Protein AF-A0A9D9DYY0-F1 (afdb_monomer_lite)

pLDDT: mean 96.22, std 2.73, range [87.12, 98.75]

Structure (mmCIF, N/CA/C/O backbone):
data_AF-A0A9D9DYY0-F1
#
_entry.id   AF-A0A9D9DYY0-F1
#
loop_
_atom_site.group_PDB
_atom_site.id
_atom_site.type_symbol
_atom_site.label_atom_id
_atom_site.label_alt_id
_atom_site.label_comp_id
_atom_site.label_asym_id
_atom_site.label_entity_id
_atom_site.label_seq_id
_atom_site.pdbx_PDB_ins_code
_atom_site.Cartn_x
_atom_site.Cartn_y
_atom_site.Cartn_z
_atom_site.occupancy
_atom_site.B_iso_or_equiv
_atom_site.auth_seq_id
_atom_site.auth_comp_id
_atom_site.auth_asym_id
_atom_site.auth_atom_id
_atom_site.pdbx_PDB_model_num
ATOM 1 N N . MET A 1 1 ? -5.451 5.989 0.039 1.00 91.50 1 MET A N 1
ATOM 2 C CA . MET A 1 1 ? -4.334 6.585 -0.725 1.00 91.50 1 MET A CA 1
ATOM 3 C C . MET A 1 1 ? -4.186 5.808 -2.014 1.00 91.50 1 MET A C 1
ATOM 5 O O . MET A 1 1 ? -4.334 4.595 -1.974 1.00 91.50 1 MET A O 1
ATOM 9 N N . ASP A 1 2 ? -3.918 6.495 -3.117 1.00 95.50 2 ASP A N 1
ATOM 10 C CA . ASP A 1 2 ? -3.726 5.877 -4.430 1.00 95.50 2 ASP A CA 1
ATOM 11 C C . ASP A 1 2 ? -2.224 5.780 -4.754 1.00 95.50 2 ASP A C 1
ATOM 13 O O . ASP A 1 2 ? -1.493 6.765 -4.588 1.00 95.50 2 ASP A O 1
ATOM 17 N N . SER A 1 3 ? -1.770 4.595 -5.174 1.00 96.81 3 SER A N 1
ATOM 18 C CA . SER A 1 3 ? -0.393 4.352 -5.627 1.00 96.81 3 SER A CA 1
ATOM 19 C C . SER A 1 3 ? -0.101 4.963 -7.002 1.00 96.81 3 SER A C 1
ATOM 21 O O . SER A 1 3 ? 1.067 5.159 -7.331 1.00 96.81 3 SER A O 1
ATOM 23 N N . LEU A 1 4 ? -1.141 5.307 -7.778 1.00 97.62 4 LEU A N 1
ATOM 24 C CA . LEU A 1 4 ? -1.046 5.794 -9.162 1.00 97.62 4 LEU A CA 1
ATOM 25 C C . LEU A 1 4 ? -0.315 4.830 -10.114 1.00 97.62 4 LEU A C 1
ATOM 27 O O . LEU A 1 4 ? 0.168 5.245 -11.169 1.00 97.62 4 LEU A O 1
ATOM 31 N N . ASP A 1 5 ? -0.250 3.552 -9.759 1.00 97.88 5 ASP A N 1
ATOM 32 C CA . ASP A 1 5 ? 0.394 2.477 -10.517 1.00 97.88 5 ASP A CA 1
ATOM 33 C C . ASP A 1 5 ? -0.125 2.341 -11.964 1.00 97.88 5 ASP A C 1
ATOM 35 O O . ASP A 1 5 ? 0.660 2.130 -12.894 1.00 97.88 5 ASP A O 1
ATOM 39 N N . TRP A 1 6 ? -1.417 2.592 -12.185 1.00 97.50 6 TRP A N 1
ATOM 40 C CA . TRP A 1 6 ? -2.067 2.609 -13.502 1.00 97.50 6 TRP A CA 1
ATOM 41 C C . TRP A 1 6 ? -1.503 3.660 -14.471 1.00 97.50 6 TRP A C 1
ATOM 43 O O . TRP A 1 6 ? -1.719 3.564 -15.679 1.00 97.50 6 TRP A O 1
ATOM 53 N N . LYS A 1 7 ? -0.781 4.674 -13.974 1.00 97.56 7 LYS A N 1
ATOM 54 C CA . LYS A 1 7 ? -0.155 5.703 -14.822 1.00 97.56 7 LYS A CA 1
ATOM 55 C C . LYS A 1 7 ? 1.178 5.274 -15.424 1.00 97.56 7 LYS A C 1
ATOM 57 O O . LYS A 1 7 ? 1.708 5.993 -16.268 1.00 97.56 7 LYS A O 1
ATOM 62 N N . GLU A 1 8 ? 1.733 4.142 -14.993 1.00 97.00 8 GLU A N 1
ATOM 63 C CA . GLU A 1 8 ? 2.960 3.579 -15.558 1.00 97.00 8 GLU A CA 1
ATOM 64 C C . GLU A 1 8 ? 4.169 4.546 -15.562 1.00 97.00 8 GLU A C 1
ATOM 66 O O . GLU A 1 8 ? 5.001 4.532 -16.471 1.00 97.00 8 GLU A O 1
ATOM 71 N N . PHE A 1 9 ? 4.322 5.375 -14.527 1.00 97.94 9 PHE A N 1
ATOM 72 C CA . PHE A 1 9 ? 5.454 6.311 -14.428 1.00 97.94 9 PHE A CA 1
ATOM 73 C C . PHE A 1 9 ? 6.799 5.653 -14.076 1.00 97.94 9 PHE A C 1
ATOM 75 O O . PHE A 1 9 ? 7.836 6.312 -14.118 1.00 97.94 9 PHE A O 1
ATOM 82 N N . GLY A 1 10 ? 6.797 4.355 -13.766 1.00 98.19 10 GLY A N 1
ATOM 83 C CA . GLY A 1 10 ? 7.987 3.570 -13.447 1.00 98.19 10 GLY A CA 1
ATOM 84 C C . GLY A 1 10 ? 8.085 3.183 -11.972 1.00 98.19 10 GLY A C 1
ATOM 85 O O . GLY A 1 10 ? 7.403 3.738 -11.113 1.00 98.19 10 GLY A O 1
ATOM 86 N N . VAL A 1 11 ? 8.970 2.223 -11.691 1.00 98.50 11 VAL A N 1
ATOM 87 C CA . VAL A 1 11 ? 9.141 1.605 -10.362 1.00 98.50 11 VAL A CA 1
ATOM 88 C C . VAL A 1 11 ? 9.490 2.639 -9.289 1.00 98.50 11 VAL A C 1
ATOM 90 O O . VAL A 1 11 ? 8.858 2.668 -8.240 1.00 98.50 11 VAL A O 1
ATOM 93 N N . GLU A 1 12 ? 10.465 3.516 -9.545 1.00 98.50 12 GLU A N 1
ATOM 94 C CA . GLU A 1 12 ? 10.904 4.518 -8.560 1.00 98.50 12 GLU A CA 1
ATOM 95 C C . GLU A 1 12 ? 9.798 5.517 -8.213 1.00 98.50 12 GLU A C 1
ATOM 97 O O . GLU A 1 12 ? 9.653 5.908 -7.053 1.00 98.50 12 GLU A O 1
ATOM 102 N N . HIS A 1 13 ? 8.988 5.898 -9.206 1.00 98.38 13 HIS A N 1
ATOM 103 C CA . HIS A 1 13 ? 7.858 6.788 -8.986 1.00 98.38 13 HIS A CA 1
ATOM 104 C C . HIS A 1 13 ? 6.814 6.135 -8.080 1.00 98.38 13 HIS A C 1
ATOM 106 O O . HIS A 1 13 ? 6.399 6.759 -7.111 1.00 98.38 13 HIS A O 1
ATOM 112 N N . GLU A 1 14 ? 6.425 4.888 -8.359 1.00 98.50 14 GLU A N 1
ATOM 113 C CA . GLU A 1 14 ? 5.446 4.141 -7.558 1.00 98.50 14 GLU A CA 1
ATOM 114 C C . GLU A 1 14 ? 5.933 3.940 -6.112 1.00 98.50 14 GLU A C 1
ATOM 116 O O . GLU A 1 14 ? 5.207 4.230 -5.159 1.00 98.50 14 GLU A O 1
ATOM 121 N N . VAL A 1 15 ? 7.203 3.548 -5.935 1.00 98.62 15 VAL A N 1
ATOM 122 C CA . VAL A 1 15 ? 7.832 3.414 -4.610 1.00 98.62 15 VAL A CA 1
ATOM 123 C C . VAL A 1 15 ? 7.782 4.739 -3.846 1.00 98.62 15 VAL A C 1
ATOM 125 O O . VAL A 1 15 ? 7.346 4.771 -2.694 1.00 98.62 15 VAL A O 1
ATOM 128 N N . ASN A 1 16 ? 8.193 5.844 -4.474 1.00 98.50 16 ASN A N 1
ATOM 129 C CA . ASN A 1 16 ? 8.193 7.160 -3.838 1.00 98.50 16 ASN A CA 1
ATOM 130 C C . ASN A 1 16 ? 6.771 7.659 -3.534 1.00 98.50 16 ASN A C 1
ATOM 132 O O . ASN A 1 16 ? 6.520 8.172 -2.442 1.00 98.50 16 ASN A O 1
ATOM 136 N N . GLN A 1 17 ? 5.843 7.472 -4.475 1.00 98.06 17 GLN 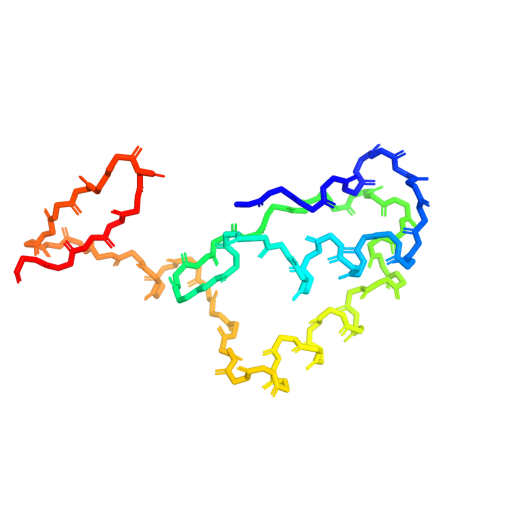A N 1
ATOM 137 C CA . GLN A 1 17 ? 4.437 7.845 -4.342 1.00 98.06 17 GLN A CA 1
ATOM 138 C C . GLN A 1 17 ? 3.794 7.157 -3.142 1.00 98.06 17 GLN A C 1
ATOM 140 O O . GLN A 1 17 ? 2.990 7.784 -2.462 1.00 98.06 17 GLN A O 1
ATOM 145 N N . VAL A 1 18 ? 4.165 5.909 -2.849 1.00 98.25 18 VAL A N 1
ATOM 146 C CA . VAL A 1 18 ? 3.644 5.169 -1.696 1.00 98.25 18 VAL A CA 1
ATOM 147 C C . VAL A 1 18 ? 4.383 5.531 -0.408 1.00 98.25 18 VAL A C 1
ATOM 149 O O . VAL A 1 18 ? 3.749 5.913 0.575 1.00 98.25 18 VAL A O 1
ATOM 152 N N . LEU A 1 19 ? 5.716 5.432 -0.393 1.00 98.50 19 LEU A N 1
ATOM 153 C CA . LEU A 1 19 ? 6.513 5.547 0.836 1.00 98.50 19 LEU A CA 1
ATOM 154 C C . LEU A 1 19 ? 6.611 6.975 1.384 1.00 98.50 19 LEU A C 1
ATOM 156 O O . LEU A 1 19 ? 6.865 7.148 2.582 1.00 98.50 19 LEU A O 1
ATOM 160 N N . ASN A 1 20 ? 6.429 7.984 0.531 1.00 98.00 20 ASN A N 1
ATOM 161 C CA . ASN A 1 20 ? 6.574 9.397 0.885 1.00 98.00 20 ASN A CA 1
ATOM 162 C C . ASN A 1 20 ? 5.285 10.201 0.660 1.00 98.00 20 ASN A C 1
ATOM 164 O O . ASN A 1 20 ? 5.311 11.433 0.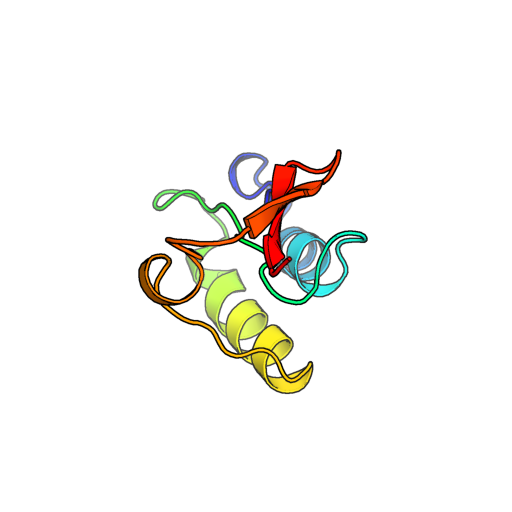645 1.00 98.00 20 ASN A O 1
ATOM 168 N N . HIS A 1 21 ? 4.139 9.530 0.509 1.00 97.19 21 HIS A N 1
ATOM 169 C CA . HIS A 1 21 ? 2.866 10.222 0.374 1.00 97.19 21 HIS A CA 1
ATOM 170 C C . HIS A 1 21 ? 2.532 11.039 1.624 1.00 97.19 21 HIS A C 1
ATOM 172 O O . HIS A 1 21 ? 2.556 10.529 2.743 1.00 97.19 21 HIS A O 1
ATOM 178 N N . LYS A 1 22 ? 2.068 12.276 1.433 1.00 94.56 22 LYS A N 1
ATOM 179 C CA . LYS A 1 22 ? 1.690 13.185 2.532 1.00 94.56 22 LYS A CA 1
ATOM 180 C C . LYS A 1 22 ? 0.603 12.653 3.481 1.00 94.56 22 LYS A C 1
ATOM 182 O O . LYS A 1 22 ? 0.500 13.123 4.605 1.00 94.56 22 LYS A O 1
ATOM 187 N N . HIS A 1 23 ? -0.219 11.704 3.028 1.00 92.00 23 HIS A N 1
ATOM 188 C CA . HIS A 1 23 ? -1.299 11.103 3.830 1.00 92.00 23 HIS A CA 1
ATOM 189 C C . HIS A 1 23 ? -0.972 9.696 4.356 1.00 92.00 23 HIS A C 1
ATOM 191 O O . HIS A 1 23 ? -1.854 9.077 4.963 1.00 92.00 23 HIS A O 1
ATOM 197 N N . LEU A 1 24 ? 0.242 9.181 4.117 1.00 95.62 24 LEU A N 1
ATOM 198 C CA . LEU A 1 24 ? 0.678 7.910 4.692 1.00 95.62 24 LEU A CA 1
ATOM 199 C C . LEU A 1 24 ? 0.733 8.040 6.221 1.00 95.62 24 LEU A C 1
ATOM 201 O O . LEU A 1 24 ? 1.394 8.923 6.762 1.00 95.62 24 LEU A O 1
ATOM 205 N N . GLY A 1 25 ? 0.018 7.162 6.916 1.00 94.50 25 GLY A N 1
ATOM 206 C CA . GLY A 1 25 ? -0.015 7.114 8.371 1.00 94.50 25 GLY A CA 1
ATOM 207 C C . GLY A 1 25 ? -0.819 5.922 8.880 1.00 94.50 25 GLY A C 1
ATOM 208 O O . GLY A 1 25 ? -1.315 5.109 8.101 1.00 94.50 25 GLY A O 1
ATOM 209 N N . ASN A 1 26 ? -0.975 5.819 10.199 1.00 92.75 26 ASN A N 1
ATOM 210 C CA . ASN A 1 26 ? -1.701 4.703 10.806 1.00 92.75 26 ASN A CA 1
ATOM 211 C C . ASN A 1 26 ? -3.141 4.627 10.274 1.00 92.75 26 ASN A C 1
ATOM 213 O O . ASN A 1 26 ? -3.847 5.639 10.195 1.00 92.75 26 ASN A O 1
ATOM 217 N N . GLY A 1 27 ? -3.553 3.417 9.891 1.00 92.00 27 GLY A N 1
ATOM 218 C CA . GLY A 1 27 ? -4.850 3.155 9.264 1.00 92.00 27 GLY A CA 1
ATOM 219 C C . GLY A 1 27 ? -4.933 3.510 7.774 1.00 92.00 27 GLY A C 1
ATOM 220 O O . GLY A 1 27 ? -6.023 3.464 7.208 1.00 92.00 27 GLY A O 1
ATOM 221 N N . SER A 1 28 ? -3.830 3.883 7.112 1.00 94.38 28 SER A N 1
ATOM 222 C CA . SER A 1 28 ? -3.833 4.091 5.661 1.00 94.38 28 SER A CA 1
ATOM 223 C C . SER A 1 28 ? -4.163 2.802 4.904 1.00 94.38 28 SER A C 1
ATOM 225 O O . SER A 1 28 ? -3.505 1.783 5.076 1.00 94.38 28 SER A O 1
ATOM 227 N N . ILE A 1 29 ? -5.129 2.896 3.990 1.00 95.38 29 ILE A N 1
ATOM 228 C CA . ILE A 1 29 ? -5.409 1.881 2.969 1.00 95.38 29 ILE A CA 1
ATOM 229 C C . ILE A 1 29 ? -4.787 2.360 1.656 1.00 95.38 29 ILE A C 1
ATOM 231 O O . ILE A 1 29 ? -5.017 3.503 1.235 1.00 95.38 29 ILE A O 1
ATOM 235 N N . 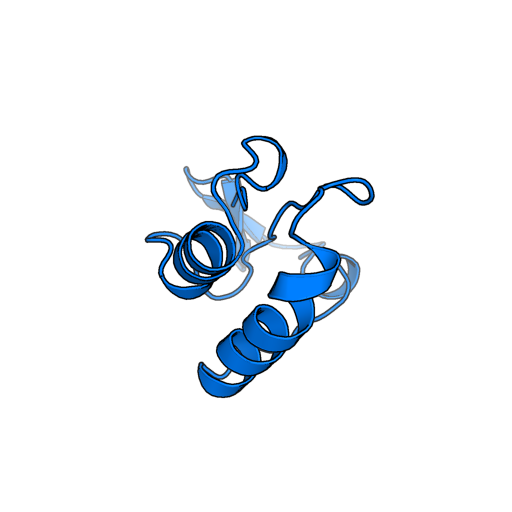ILE A 1 30 ? -3.981 1.502 1.033 1.00 96.75 30 ILE A N 1
ATOM 236 C CA . ILE A 1 30 ? -3.244 1.797 -0.199 1.00 96.75 30 ILE A CA 1
ATOM 237 C C . ILE A 1 30 ? -3.876 1.003 -1.338 1.00 96.75 30 ILE A C 1
ATOM 239 O O . ILE A 1 30 ? -3.992 -0.216 -1.246 1.00 96.75 30 ILE A O 1
ATOM 243 N N . LEU A 1 31 ? -4.313 1.704 -2.382 1.00 97.19 31 LEU A N 1
ATOM 244 C CA . LEU A 1 31 ? -4.905 1.102 -3.571 1.00 97.19 31 LEU A CA 1
ATOM 245 C C . LEU A 1 31 ? -3.811 0.732 -4.579 1.00 97.19 31 LEU A C 1
ATOM 247 O O . LEU A 1 31 ? -2.977 1.574 -4.911 1.00 97.19 31 LEU A O 1
ATOM 251 N N . PHE A 1 32 ? -3.872 -0.500 -5.079 1.00 98.12 32 PHE A N 1
ATOM 252 C CA . PHE A 1 32 ? -3.095 -1.008 -6.209 1.00 98.12 32 PHE A CA 1
ATOM 253 C C . PHE A 1 32 ? -4.019 -1.777 -7.158 1.00 98.12 32 PHE A C 1
ATOM 255 O O . PHE A 1 32 ? -5.037 -2.330 -6.728 1.00 98.12 32 PHE A O 1
ATOM 262 N N . HIS A 1 33 ? -3.626 -1.853 -8.421 1.00 97.75 33 HIS A N 1
ATOM 263 C CA . HIS A 1 33 ? -4.222 -2.676 -9.460 1.00 97.75 33 HIS A CA 1
ATOM 264 C C . HIS A 1 33 ? -3.379 -3.945 -9.637 1.00 97.75 33 HIS A C 1
ATOM 266 O O . HIS A 1 33 ? -2.149 -3.919 -9.655 1.00 97.75 33 HIS A O 1
ATOM 272 N N . ASN A 1 34 ? -4.040 -5.097 -9.749 1.00 95.50 34 ASN A N 1
ATOM 273 C CA . ASN A 1 34 ? -3.367 -6.397 -9.847 1.00 95.50 34 ASN A CA 1
ATOM 274 C C . ASN A 1 34 ? -2.722 -6.661 -11.221 1.00 95.50 34 ASN A C 1
ATOM 276 O O . ASN A 1 34 ? -1.984 -7.635 -11.364 1.00 95.50 34 ASN A O 1
ATOM 280 N N . ASP A 1 35 ? -2.999 -5.818 -12.211 1.00 95.56 35 ASP A N 1
ATOM 281 C CA . ASP A 1 35 ? -2.466 -5.855 -13.571 1.00 95.56 35 ASP A CA 1
ATOM 282 C C . ASP A 1 35 ? -1.518 -4.679 -13.880 1.00 95.56 35 ASP A C 1
ATOM 284 O O . ASP A 1 35 ? -1.061 -4.532 -15.015 1.00 95.56 35 ASP A O 1
ATOM 288 N N . ALA A 1 36 ? -1.160 -3.869 -12.876 1.00 97.31 36 ALA A N 1
ATOM 289 C CA . ALA A 1 36 ? -0.236 -2.759 -13.055 1.00 97.31 36 ALA A CA 1
ATOM 290 C C . ALA A 1 36 ? 1.178 -3.238 -13.428 1.00 97.31 36 ALA A C 1
ATOM 292 O O . ALA A 1 36 ? 1.796 -4.081 -12.775 1.00 97.31 36 ALA A O 1
ATOM 293 N N . LYS A 1 37 ? 1.728 -2.642 -14.489 1.00 98.00 37 LYS A N 1
ATOM 294 C CA . LYS A 1 37 ? 2.988 -3.046 -15.132 1.00 98.00 37 LYS A CA 1
ATOM 295 C C . LYS A 1 37 ? 4.213 -3.051 -14.214 1.00 98.00 37 LYS A C 1
ATOM 297 O O . LYS A 1 37 ? 5.099 -3.892 -14.385 1.00 98.00 37 LYS A O 1
ATOM 302 N N . TYR A 1 38 ? 4.311 -2.089 -13.295 1.00 98.31 38 TYR A N 1
ATOM 303 C CA . TYR A 1 38 ? 5.495 -1.906 -12.445 1.00 98.31 38 TYR A CA 1
ATOM 304 C C . TYR A 1 38 ? 5.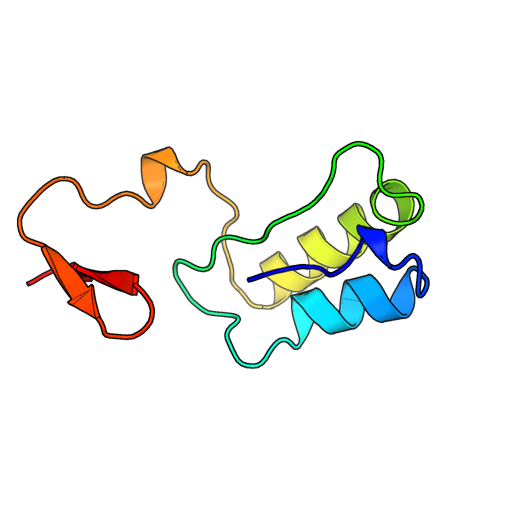320 -2.428 -11.019 1.00 98.31 38 TYR A C 1
ATOM 306 O O . TYR A 1 38 ? 6.330 -2.774 -10.400 1.00 98.31 38 TYR A O 1
ATOM 314 N N . THR A 1 39 ? 4.085 -2.604 -10.543 1.00 98.12 39 THR A N 1
ATOM 315 C CA . THR A 1 39 ? 3.793 -3.075 -9.185 1.00 98.12 39 THR A CA 1
ATOM 316 C C . THR A 1 39 ? 4.499 -4.383 -8.831 1.00 98.12 39 THR A C 1
ATOM 318 O O . THR A 1 39 ? 5.141 -4.416 -7.782 1.00 98.12 39 THR A O 1
ATOM 321 N N . PRO A 1 40 ? 4.551 -5.430 -9.687 1.00 98.06 40 PRO A N 1
ATOM 322 C CA . PRO A 1 40 ? 5.302 -6.648 -9.368 1.00 98.06 40 PRO A CA 1
ATOM 323 C C . PRO A 1 40 ? 6.788 -6.412 -9.058 1.00 98.06 40 PRO A C 1
ATOM 325 O O . PRO A 1 40 ? 7.379 -7.160 -8.284 1.00 98.06 40 PRO A O 1
ATOM 328 N N . LYS A 1 41 ? 7.398 -5.374 -9.646 1.00 98.31 41 LYS A N 1
ATOM 329 C CA . LYS A 1 41 ? 8.801 -4.999 -9.404 1.00 98.31 41 LYS A CA 1
ATOM 330 C C . LYS A 1 41 ? 8.960 -4.051 -8.210 1.00 98.31 41 LYS A C 1
ATOM 332 O O . LYS A 1 41 ? 9.995 -4.095 -7.556 1.00 98.31 41 LYS A O 1
ATOM 337 N N . ALA A 1 42 ? 7.969 -3.202 -7.935 1.00 98.19 42 ALA A N 1
ATOM 338 C CA . ALA A 1 42 ? 7.997 -2.221 -6.848 1.00 98.19 42 ALA A CA 1
ATOM 339 C C . ALA A 1 42 ? 7.598 -2.807 -5.481 1.00 98.19 42 ALA A C 1
ATOM 341 O O . ALA A 1 42 ? 8.054 -2.327 -4.440 1.00 98.19 42 ALA A O 1
ATOM 342 N N . LEU A 1 43 ? 6.752 -3.843 -5.474 1.00 97.62 43 LEU A N 1
ATOM 343 C CA . LEU A 1 43 ? 6.031 -4.296 -4.284 1.00 97.62 43 LEU A CA 1
ATOM 344 C C . LEU A 1 43 ? 6.948 -4.740 -3.135 1.00 97.62 43 LEU A C 1
ATOM 346 O O . LEU A 1 43 ? 6.690 -4.380 -1.990 1.00 97.62 43 LEU A O 1
ATOM 350 N N . ASP A 1 44 ? 8.035 -5.467 -3.415 1.00 98.44 44 ASP A N 1
ATOM 351 C CA . ASP A 1 44 ? 8.981 -5.903 -2.373 1.00 98.44 44 ASP A CA 1
ATOM 352 C C . ASP A 1 44 ? 9.654 -4.706 -1.677 1.00 98.44 44 ASP A C 1
ATOM 354 O O . ASP A 1 44 ? 9.718 -4.649 -0.447 1.00 98.44 44 ASP A O 1
ATOM 358 N N . THR A 1 45 ? 10.080 -3.700 -2.447 1.00 98.69 45 THR A N 1
ATOM 359 C CA . THR A 1 45 ? 10.655 -2.458 -1.911 1.00 98.69 45 THR A CA 1
ATOM 360 C C . THR A 1 45 ? 9.633 -1.668 -1.099 1.00 98.69 45 THR A C 1
ATOM 362 O O . THR A 1 45 ? 9.961 -1.177 -0.020 1.00 98.69 45 THR A O 1
ATOM 365 N N . ILE A 1 46 ? 8.386 -1.583 -1.572 1.00 98.56 46 ILE A N 1
ATOM 366 C CA . ILE A 1 46 ? 7.296 -0.913 -0.851 1.00 98.56 46 ILE A CA 1
ATOM 367 C C . ILE A 1 46 ? 7.029 -1.609 0.488 1.00 98.56 46 ILE A C 1
ATOM 369 O O . ILE A 1 46 ? 6.991 -0.950 1.525 1.00 98.56 46 ILE A O 1
ATOM 373 N N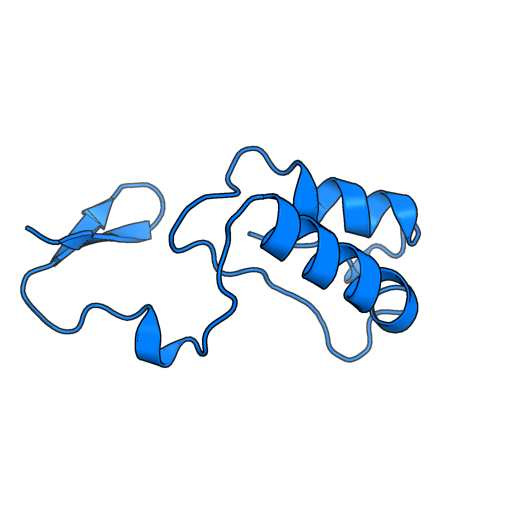 . ILE A 1 47 ? 6.890 -2.937 0.494 1.00 98.56 47 ILE A N 1
ATOM 374 C CA . ILE A 1 47 ? 6.627 -3.710 1.715 1.00 98.56 47 ILE A CA 1
ATOM 375 C C . ILE A 1 47 ? 7.766 -3.535 2.724 1.00 98.56 47 ILE A C 1
ATOM 377 O O . ILE A 1 47 ? 7.502 -3.297 3.905 1.00 98.56 47 ILE A O 1
ATOM 381 N N . LYS A 1 48 ? 9.025 -3.629 2.277 1.00 98.75 48 LYS A N 1
ATOM 382 C CA . LYS A 1 48 ? 10.199 -3.410 3.136 1.00 98.75 48 LYS A CA 1
ATOM 383 C C . LYS A 1 48 ? 10.222 -1.993 3.700 1.00 98.75 48 LYS A C 1
ATOM 385 O O . LYS A 1 48 ? 10.294 -1.841 4.915 1.00 98.75 48 LYS A O 1
ATOM 390 N N . GLY A 1 49 ? 10.050 -0.979 2.852 1.00 98.69 49 GLY A N 1
ATOM 391 C CA . GLY A 1 49 ? 10.051 0.421 3.276 1.00 98.69 49 GLY A CA 1
ATOM 392 C C . GLY A 1 49 ? 8.927 0.764 4.259 1.00 98.69 49 GLY A C 1
ATOM 393 O O . GLY A 1 49 ? 9.137 1.545 5.185 1.00 98.69 49 GLY A O 1
ATOM 394 N N . LEU A 1 50 ? 7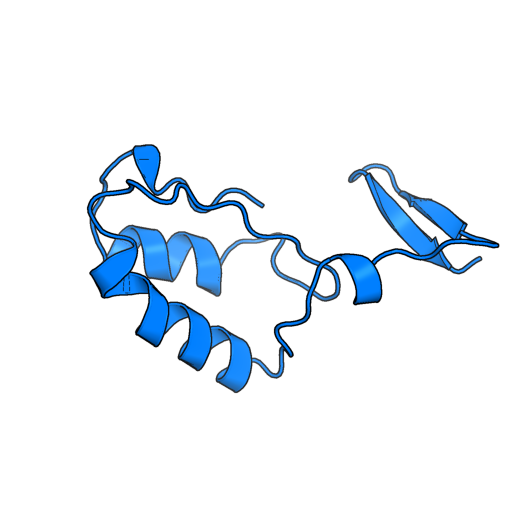.741 0.160 4.115 1.00 98.62 50 LEU A N 1
ATOM 395 C CA . LEU A 1 50 ? 6.651 0.316 5.086 1.00 98.62 50 LEU A CA 1
ATOM 396 C C . LEU A 1 50 ? 7.008 -0.310 6.442 1.00 98.62 50 LEU A C 1
ATOM 398 O O . LEU A 1 50 ? 6.815 0.330 7.476 1.00 98.62 50 LEU A O 1
ATOM 402 N N . LYS A 1 51 ? 7.581 -1.519 6.445 1.00 98.56 51 LYS A N 1
ATOM 403 C CA . LYS A 1 51 ? 8.033 -2.189 7.676 1.00 98.56 51 LYS A CA 1
ATOM 404 C C . LYS A 1 51 ? 9.161 -1.424 8.370 1.00 98.56 51 LYS A C 1
ATOM 406 O O . LYS A 1 51 ? 9.128 -1.267 9.585 1.00 98.56 51 LYS A O 1
ATOM 411 N N . GLU A 1 52 ? 10.123 -0.898 7.615 1.00 98.62 52 GLU A N 1
ATOM 412 C CA . GLU A 1 52 ? 11.218 -0.064 8.136 1.00 98.62 52 GLU A CA 1
ATOM 413 C C . GLU A 1 52 ? 10.714 1.241 8.768 1.00 98.62 52 GLU A C 1
ATOM 415 O O . GLU A 1 52 ? 11.276 1.709 9.756 1.00 98.62 52 GLU A O 1
ATOM 420 N N . LYS A 1 53 ? 9.611 1.799 8.252 1.00 98.31 53 LYS A N 1
ATOM 421 C CA . LYS A 1 53 ? 8.907 2.948 8.849 1.00 98.31 53 LYS A CA 1
ATOM 422 C C . LYS A 1 53 ? 8.066 2.579 10.083 1.00 98.31 53 LYS A C 1
ATOM 424 O O . LYS A 1 53 ? 7.443 3.462 10.667 1.00 98.31 53 LYS A O 1
ATOM 429 N N . GLY A 1 54 ? 8.052 1.308 10.489 1.00 98.38 54 GLY A N 1
ATOM 430 C CA . GLY A 1 54 ? 7.336 0.818 11.668 1.00 98.38 54 GLY A CA 1
ATOM 431 C C . GLY A 1 54 ? 5.864 0.480 11.427 1.00 98.38 54 GLY A C 1
ATOM 432 O O . GLY A 1 54 ? 5.124 0.323 12.395 1.00 98.38 54 GLY A O 1
ATOM 433 N N . TYR A 1 55 ? 5.422 0.373 10.170 1.00 98.38 55 TYR A N 1
ATOM 434 C CA . TYR A 1 55 ? 4.058 -0.049 9.858 1.00 98.38 55 TYR A CA 1
ATOM 435 C C . TYR A 1 55 ? 3.925 -1.570 9.832 1.00 98.38 55 TYR A C 1
ATOM 437 O O . TYR A 1 55 ? 4.795 -2.292 9.341 1.00 98.38 55 TYR A O 1
ATOM 445 N N . GLU A 1 56 ? 2.766 -2.039 10.277 1.00 98.12 56 GLU A N 1
ATOM 446 C CA . GLU A 1 56 ? 2.312 -3.409 10.083 1.00 98.12 56 GLU A CA 1
ATOM 447 C C . GLU A 1 56 ? 1.300 -3.460 8.933 1.00 98.12 56 GLU A C 1
ATOM 449 O O . GLU A 1 56 ? 0.413 -2.610 8.830 1.00 98.12 56 GLU A O 1
ATOM 454 N N . ILE A 1 57 ? 1.446 -4.448 8.046 1.00 97.88 57 ILE A N 1
ATOM 455 C CA . ILE A 1 57 ? 0.515 -4.675 6.937 1.00 97.88 57 ILE A CA 1
ATOM 456 C C . ILE A 1 57 ? -0.466 -5.751 7.379 1.00 97.88 57 ILE A C 1
ATOM 458 O O . ILE A 1 57 ? -0.079 -6.906 7.549 1.00 97.88 57 ILE A O 1
ATOM 462 N N . VAL A 1 58 ? -1.728 -5.362 7.520 1.00 97.69 58 VAL A N 1
ATOM 463 C CA . VAL A 1 58 ? -2.813 -6.229 7.983 1.00 97.69 58 VAL A CA 1
ATOM 464 C C . VAL A 1 58 ? -3.946 -6.294 6.953 1.00 97.69 58 VAL A C 1
ATOM 466 O O . VAL A 1 58 ? -4.087 -5.384 6.126 1.00 97.69 58 VAL A O 1
ATOM 469 N N . PRO A 1 59 ? -4.788 -7.340 6.983 1.00 97.44 59 PRO A N 1
ATOM 470 C CA . PRO A 1 59 ? -6.034 -7.367 6.231 1.00 97.44 59 PRO A CA 1
ATOM 471 C C . PRO A 1 59 ? -6.978 -6.233 6.647 1.00 97.44 59 PRO A C 1
ATOM 473 O O . PRO A 1 59 ? -7.018 -5.821 7.806 1.00 97.44 59 PRO A O 1
ATOM 476 N N . ILE A 1 60 ? -7.832 -5.787 5.722 1.00 95.00 60 ILE A N 1
ATOM 477 C CA . ILE A 1 60 ? -8.805 -4.713 5.985 1.00 95.00 60 ILE A CA 1
ATOM 478 C C . ILE A 1 60 ? -9.714 -5.001 7.191 1.00 95.00 60 ILE A C 1
ATOM 480 O O . ILE A 1 60 ? -10.096 -4.083 7.912 1.00 95.00 60 ILE A O 1
ATOM 484 N N . SER A 1 61 ? -10.025 -6.273 7.453 1.00 95.62 61 SER A N 1
ATOM 485 C CA . SER A 1 61 ? -10.856 -6.697 8.584 1.00 95.62 61 SER A CA 1
ATOM 486 C C . SER A 1 61 ? -10.287 -6.310 9.948 1.00 95.62 61 SER A C 1
ATOM 488 O O . SER A 1 61 ? -11.060 -6.178 10.892 1.00 95.62 61 SER A O 1
ATOM 490 N N . GLU A 1 62 ? -8.970 -6.131 10.053 1.00 95.88 62 GLU A N 1
ATOM 491 C CA . GLU A 1 62 ? -8.292 -5.723 11.289 1.00 95.88 62 GLU A CA 1
ATOM 492 C C . GLU A 1 62 ? -8.225 -4.197 11.450 1.00 95.88 62 GLU A C 1
ATOM 494 O O . GLU A 1 62 ? -8.025 -3.704 12.556 1.00 95.88 62 GLU A O 1
ATOM 499 N N . LEU A 1 63 ? -8.442 -3.436 10.370 1.00 94.25 63 LEU A N 1
ATOM 500 C CA . LEU A 1 63 ? -8.480 -1.969 10.407 1.00 94.25 63 LEU A CA 1
ATOM 501 C C . LEU A 1 63 ? -9.878 -1.407 10.702 1.00 94.25 63 LEU A C 1
ATOM 503 O O . LEU A 1 63 ? -9.991 -0.269 11.156 1.00 94.25 63 LEU A O 1
ATOM 507 N N . ILE A 1 64 ? -10.940 -2.171 10.426 1.00 94.31 64 ILE A N 1
ATOM 508 C CA . ILE A 1 64 ? -12.325 -1.702 10.568 1.00 94.31 64 ILE A CA 1
ATOM 509 C C . ILE A 1 64 ? -12.724 -1.642 12.046 1.00 94.31 64 ILE A C 1
ATOM 511 O O . ILE A 1 64 ? -12.859 -2.667 12.719 1.00 94.31 64 ILE A O 1
ATOM 515 N N . ILE A 1 65 ? -13.022 -0.435 12.526 1.00 94.38 65 ILE A N 1
ATOM 516 C CA . ILE A 1 65 ? -13.680 -0.219 13.814 1.00 94.38 65 ILE A CA 1
ATOM 517 C C . ILE A 1 65 ? -15.180 -0.434 13.608 1.00 94.38 65 ILE A C 1
ATOM 519 O O . ILE A 1 65 ? -15.807 0.257 12.805 1.00 94.38 65 ILE A O 1
ATOM 523 N N . LYS A 1 66 ? -15.755 -1.419 14.303 1.00 94.44 66 LYS A N 1
ATOM 524 C CA . LYS A 1 66 ? -17.165 -1.803 14.123 1.00 94.44 66 LYS A CA 1
ATOM 525 C C . LYS A 1 66 ? -18.131 -0.963 14.952 1.00 94.44 66 LYS A C 1
ATOM 527 O O . LYS A 1 66 ? -19.228 -0.681 14.490 1.00 94.44 66 LYS A O 1
ATOM 532 N N . ASP A 1 67 ? -17.696 -0.524 16.130 1.00 96.25 67 ASP A N 1
ATOM 533 C CA . ASP A 1 67 ? -18.546 0.132 17.121 1.00 96.25 67 ASP A CA 1
ATOM 534 C C . ASP A 1 67 ? -17.851 1.358 17.722 1.00 96.25 67 ASP A C 1
ATOM 536 O O . ASP A 1 67 ? -16.624 1.406 17.818 1.00 96.25 67 ASP A O 1
ATOM 540 N N . ASN A 1 68 ? -18.645 2.333 18.173 1.00 96.12 68 ASN A N 1
ATOM 541 C CA . ASN A 1 68 ? -18.182 3.526 18.890 1.00 96.12 68 ASN A CA 1
ATOM 542 C C . ASN A 1 68 ? -17.033 4.282 18.187 1.00 96.12 68 ASN A C 1
ATOM 544 O O . ASN A 1 68 ? -15.986 4.560 18.779 1.00 96.12 68 ASN A O 1
ATOM 548 N N . TYR A 1 69 ? -17.239 4.608 16.912 1.00 96.94 69 TYR A N 1
ATOM 549 C CA . TYR A 1 69 ? -16.333 5.438 16.126 1.00 96.94 69 TYR A CA 1
ATOM 550 C C . TYR A 1 69 ? -17.077 6.622 15.501 1.00 96.94 69 TYR A C 1
ATOM 552 O O . TYR A 1 69 ? -18.294 6.579 15.312 1.00 96.94 69 TYR A O 1
ATOM 560 N N . TYR A 1 70 ? -16.325 7.650 15.124 1.00 96.00 70 TYR A N 1
ATOM 561 C CA . TYR A 1 70 ? -16.755 8.693 14.200 1.00 96.00 70 TYR A CA 1
ATOM 562 C C . TYR A 1 70 ? -15.847 8.694 12.966 1.00 96.00 70 TYR A C 1
ATOM 564 O O . TYR A 1 70 ? -14.753 8.124 12.979 1.00 96.00 70 TYR A O 1
ATOM 572 N N . MET A 1 71 ? -16.304 9.304 11.876 1.00 94.44 71 MET A N 1
ATOM 573 C CA . MET A 1 71 ? -15.474 9.531 10.693 1.00 94.44 71 MET A CA 1
ATOM 574 C C . MET A 1 71 ? -15.027 10.987 10.668 1.00 94.44 71 MET A C 1
ATOM 576 O O . MET A 1 71 ? -15.848 11.886 10.854 1.00 94.44 71 MET A O 1
ATOM 580 N N . ASP A 1 72 ? -13.734 11.221 10.458 1.00 91.88 72 ASP A N 1
ATOM 581 C CA . ASP A 1 72 ? -13.228 12.572 10.225 1.00 91.88 72 ASP A CA 1
ATOM 582 C C . ASP A 1 72 ? -13.527 13.055 8.792 1.00 91.88 72 ASP A C 1
ATOM 584 O O . ASP A 1 72 ? -14.081 12.334 7.961 1.00 91.88 72 ASP A O 1
ATOM 588 N N . HIS A 1 73 ? -13.175 14.307 8.496 1.00 92.25 73 HIS A N 1
ATOM 589 C CA . HIS A 1 73 ? -13.393 14.915 7.180 1.00 92.25 73 HIS A CA 1
ATOM 590 C C . HIS A 1 73 ? -12.551 14.279 6.056 1.00 92.25 73 HIS A C 1
ATOM 592 O O . HIS A 1 73 ? -12.838 14.519 4.885 1.00 92.25 73 HIS A O 1
ATOM 598 N N . GLU A 1 74 ? -11.534 13.471 6.386 1.00 87.12 74 GLU A N 1
ATOM 599 C CA . GLU A 1 74 ? -10.784 12.658 5.419 1.00 87.12 74 GLU A CA 1
ATOM 600 C C . GLU A 1 74 ? -11.431 11.276 5.196 1.00 87.12 74 GLU A C 1
ATOM 602 O O . GLU A 1 74 ? -10.914 10.471 4.419 1.00 87.12 74 GLU A O 1
ATOM 607 N N . GLY A 1 75 ? -12.544 10.976 5.877 1.00 87.31 75 GLY A N 1
ATOM 608 C CA . GLY A 1 75 ? -13.217 9.680 5.824 1.00 87.31 75 GLY A CA 1
ATOM 609 C C . GLY A 1 75 ? -12.523 8.585 6.640 1.00 87.31 75 GLY A C 1
ATOM 610 O O . GLY A 1 75 ? -12.817 7.406 6.439 1.00 87.31 75 GLY A O 1
ATOM 611 N N . ARG A 1 76 ? -11.603 8.927 7.556 1.00 90.50 76 ARG A N 1
ATOM 612 C CA . ARG A 1 76 ? -10.951 7.938 8.429 1.00 90.50 76 ARG A CA 1
ATOM 613 C C . ARG A 1 76 ? -11.791 7.687 9.672 1.00 90.50 76 ARG A C 1
ATOM 615 O O . ARG A 1 76 ? -12.258 8.625 10.317 1.00 90.50 76 ARG A O 1
ATOM 622 N N . GLN A 1 77 ? -11.908 6.418 10.057 1.00 93.06 77 GLN A N 1
ATOM 623 C CA . GLN A 1 77 ? -12.505 6.055 11.338 1.00 93.06 77 GLN A CA 1
ATOM 624 C C . GLN A 1 77 ? -11.590 6.472 12.498 1.00 93.06 77 GLN A C 1
ATOM 626 O O . GLN A 1 77 ? -10.375 6.250 12.478 1.00 93.06 77 GLN A O 1
ATOM 631 N N . LYS A 1 78 ? -12.193 7.054 13.531 1.00 92.19 78 LYS A N 1
ATOM 632 C CA . LYS A 1 78 ? -11.571 7.417 14.803 1.00 92.19 78 LYS A CA 1
ATOM 633 C C . LYS A 1 78 ? -12.440 6.867 15.920 1.00 92.19 78 LYS A C 1
ATOM 635 O O . LYS A 1 78 ? -13.652 7.060 15.906 1.00 92.19 78 LYS A O 1
ATOM 640 N N . LYS A 1 79 ? -11.833 6.170 16.875 1.00 92.31 79 LYS A N 1
ATOM 641 C CA . LYS A 1 79 ? -12.547 5.724 18.072 1.00 92.31 79 LYS A CA 1
ATOM 642 C C . LYS A 1 79 ? -13.021 6.957 18.854 1.00 92.31 79 LYS A C 1
ATOM 644 O O . LYS A 1 79 ? -12.249 7.911 18.964 1.00 92.31 79 LYS A O 1
ATOM 649 N N . ASN A 1 80 ? -14.264 6.932 19.337 1.00 89.12 80 ASN A N 1
ATOM 650 C CA . ASN A 1 80 ? -14.761 7.939 20.281 1.00 89.12 80 ASN A CA 1
ATOM 651 C C . ASN A 1 80 ? -14.012 7.861 21.617 1.00 89.12 80 ASN A C 1
ATOM 653 O O . ASN A 1 80 ? -13.603 6.736 22.002 1.00 89.12 80 ASN A O 1
#

Sequence (80 aa):
MDSLDWKEFGVEHEVNQVLNHKHLGNGSIILFHNDAKYTPKALDTIIKGLKEKGYEIVPISELIIKDNYYMDHEGRQKKN

InterPro domains:
  IPR011330 Glycoside hydrolase/deacetylase, beta/alpha-barrel [SSF88713] (2-64)

Organism: NCBI:txid2840819

Foldseek 3Di:
DELCLVVVPAQVSSLCCQLVPPPDDPLDDYDDDPPRPHCVVNVVVNVVSCVVVVDDDDPPVVSDDPDQWDADPVRHTDHD

Secondary structure (DSSP, 8-state):
-B--GGG---HHHHHHHHHT-TT--TT---B--TT-SSHHHHHHHHHHHHHHTT-----HHHH---SSEEE-TTS-EEE-

Radius of gyration: 13.92 Å; chains: 1; bounding box: 30×22×36 Å